Protein AF-A0A392RI27-F1 (afdb_monomer)

Structure (mmCIF, N/CA/C/O backbone):
data_AF-A0A392RI27-F1
#
_entry.id   AF-A0A392RI27-F1
#
loop_
_atom_site.group_PDB
_atom_site.id
_atom_site.type_symbol
_atom_site.label_atom_id
_atom_site.label_alt_id
_atom_site.label_comp_id
_atom_site.label_asym_id
_atom_site.label_entity_id
_atom_site.label_seq_id
_atom_site.pdbx_PDB_ins_code
_atom_site.Cartn_x
_atom_site.Cartn_y
_atom_site.Cartn_z
_atom_site.occupancy
_atom_site.B_iso_or_equiv
_atom_site.auth_seq_id
_atom_site.auth_comp_id
_atom_site.auth_asym_id
_atom_site.auth_atom_id
_atom_site.pdbx_PDB_model_num
ATOM 1 N N . MET A 1 1 ? 16.695 31.198 -33.560 1.00 61.28 1 MET A N 1
ATOM 2 C CA . MET A 1 1 ? 16.143 29.876 -33.201 1.00 61.28 1 MET A CA 1
ATOM 3 C C . MET A 1 1 ? 17.223 29.120 -32.443 1.00 61.28 1 MET A C 1
ATOM 5 O O . MET A 1 1 ? 18.289 28.955 -33.027 1.00 61.28 1 MET A O 1
ATOM 9 N N . PRO A 1 2 ? 17.041 28.754 -31.162 1.00 69.25 2 PRO A N 1
ATOM 10 C CA . PRO A 1 2 ? 18.020 27.914 -30.476 1.00 69.25 2 PRO A CA 1
ATOM 11 C C . PRO A 1 2 ? 18.083 26.547 -31.172 1.00 69.25 2 PRO A C 1
ATOM 13 O O . PRO A 1 2 ? 17.046 25.972 -31.501 1.00 69.25 2 PRO A O 1
ATOM 16 N N . ALA A 1 3 ? 19.292 26.059 -31.448 1.00 75.50 3 ALA A N 1
ATOM 17 C CA . ALA A 1 3 ? 19.495 24.736 -32.026 1.00 75.50 3 ALA A CA 1
ATOM 18 C C . ALA A 1 3 ? 19.043 23.662 -31.026 1.00 75.50 3 ALA A C 1
ATOM 20 O O . ALA A 1 3 ? 19.343 23.756 -29.834 1.00 75.50 3 ALA A O 1
ATOM 21 N N . ALA A 1 4 ? 18.319 22.649 -31.505 1.00 80.56 4 ALA A N 1
ATOM 22 C CA . ALA A 1 4 ? 17.947 21.506 -30.682 1.00 80.56 4 ALA A CA 1
ATOM 23 C C . ALA A 1 4 ? 19.222 20.783 -30.217 1.00 80.56 4 ALA A C 1
ATOM 25 O O . ALA A 1 4 ? 20.041 20.368 -31.037 1.00 80.56 4 ALA A O 1
ATOM 26 N N . LYS A 1 5 ? 19.403 20.666 -28.898 1.00 83.44 5 LYS A N 1
ATOM 27 C CA . LYS A 1 5 ? 20.516 19.937 -28.284 1.00 83.44 5 LYS A CA 1
ATOM 28 C C . LYS A 1 5 ? 20.081 18.495 -28.043 1.00 83.44 5 LYS A C 1
ATOM 30 O O . LYS A 1 5 ? 19.059 18.264 -27.403 1.00 83.44 5 LYS A O 1
ATOM 35 N N . PHE A 1 6 ? 20.869 17.548 -28.536 1.00 87.31 6 PHE A N 1
ATOM 36 C CA . PHE A 1 6 ? 20.746 16.134 -28.203 1.00 87.31 6 PHE A CA 1
ATOM 37 C C . PHE A 1 6 ? 21.780 15.798 -27.125 1.00 87.31 6 PHE A C 1
ATOM 39 O O . PHE A 1 6 ? 22.952 16.145 -27.277 1.00 87.31 6 PHE A O 1
ATOM 46 N N . ASP A 1 7 ? 21.342 15.185 -26.028 1.00 88.25 7 ASP A N 1
ATOM 47 C CA . ASP A 1 7 ? 22.218 14.700 -24.962 1.00 88.25 7 ASP A CA 1
ATOM 48 C C . ASP A 1 7 ? 22.290 13.173 -25.051 1.00 88.25 7 ASP A C 1
ATOM 50 O O . ASP A 1 7 ? 21.257 12.506 -25.104 1.00 88.25 7 ASP A O 1
ATOM 54 N N . LEU A 1 8 ? 23.506 12.632 -25.128 1.00 85.75 8 LEU A N 1
ATOM 55 C CA . LEU A 1 8 ? 23.752 11.210 -25.387 1.00 85.75 8 LEU A CA 1
ATOM 56 C C . LEU A 1 8 ? 23.496 10.325 -24.158 1.00 85.75 8 LEU A C 1
ATOM 58 O O . LEU A 1 8 ? 23.407 9.108 -24.304 1.00 85.75 8 LEU A O 1
ATOM 62 N N . GLY A 1 9 ? 23.342 10.920 -22.971 1.00 87.38 9 GLY A N 1
ATOM 63 C CA . GLY A 1 9 ? 23.226 10.183 -21.715 1.00 87.38 9 GLY A CA 1
ATOM 64 C C . GLY A 1 9 ? 24.534 9.481 -21.325 1.00 87.38 9 GLY A C 1
ATOM 65 O O . GLY A 1 9 ? 25.409 9.218 -22.150 1.00 87.38 9 GLY A O 1
ATOM 66 N N . ALA A 1 10 ? 24.703 9.195 -20.035 1.00 85.00 10 ALA A N 1
ATOM 67 C CA . ALA A 1 10 ? 25.869 8.458 -19.557 1.00 85.00 10 ALA A CA 1
ATOM 68 C C . ALA A 1 10 ? 25.695 6.957 -19.835 1.00 85.00 10 ALA A C 1
ATOM 70 O O . ALA A 1 10 ? 24.714 6.356 -19.397 1.00 85.00 10 ALA A O 1
ATOM 71 N N . VAL A 1 11 ? 26.657 6.351 -20.538 1.00 84.62 11 VAL A N 1
ATOM 72 C CA . VAL A 1 11 ? 26.705 4.901 -20.772 1.00 84.62 11 VAL A CA 1
ATOM 73 C C . VAL A 1 11 ? 27.677 4.275 -19.769 1.00 84.62 11 VAL A C 1
ATOM 75 O O . VAL A 1 11 ? 28.863 4.613 -19.797 1.00 84.62 11 VAL A O 1
ATOM 78 N N . PRO A 1 12 ? 27.215 3.381 -18.879 1.00 82.69 12 PRO A N 1
ATOM 79 C CA . PRO A 1 12 ? 28.099 2.709 -17.937 1.00 82.69 12 PRO A CA 1
ATOM 80 C C . PRO A 1 12 ? 29.071 1.762 -18.657 1.00 82.69 12 PRO A C 1
ATOM 82 O O . PRO A 1 12 ? 28.672 1.026 -19.558 1.00 82.69 12 PRO A O 1
ATOM 85 N N . PHE A 1 13 ? 30.345 1.772 -18.257 1.00 84.56 13 PHE A N 1
ATOM 86 C CA . PHE A 1 13 ? 31.387 0.914 -18.830 1.00 84.56 13 PHE A CA 1
ATOM 87 C C . PHE A 1 13 ? 31.660 -0.287 -17.921 1.00 84.56 13 PHE A C 1
ATOM 89 O O . PHE A 1 13 ? 31.913 -0.108 -16.731 1.00 84.56 13 PHE A O 1
ATOM 96 N N . ASN A 1 14 ? 31.634 -1.494 -18.488 1.00 88.06 14 ASN A N 1
ATOM 97 C CA . ASN A 1 14 ? 31.937 -2.739 -17.787 1.00 88.06 14 ASN A CA 1
ATOM 98 C C . ASN A 1 14 ? 33.162 -3.412 -18.449 1.00 88.06 14 ASN A C 1
ATOM 100 O O . ASN A 1 14 ? 33.031 -3.907 -19.569 1.00 88.06 14 ASN A O 1
ATOM 104 N N . PRO A 1 15 ? 34.357 -3.393 -17.819 1.00 88.69 15 PRO A N 1
ATOM 105 C CA . PRO A 1 15 ? 35.568 -3.985 -18.397 1.00 88.69 15 PRO A CA 1
ATOM 106 C C . PRO A 1 15 ? 35.560 -5.519 -18.380 1.00 88.69 15 PRO A C 1
ATOM 108 O O . PRO A 1 15 ? 36.170 -6.139 -19.249 1.00 88.69 15 PRO A O 1
ATOM 111 N N . ASP A 1 16 ? 34.861 -6.118 -17.416 1.00 88.12 16 ASP A N 1
ATOM 112 C CA . ASP A 1 16 ? 34.957 -7.546 -17.097 1.00 88.12 16 ASP A CA 1
ATOM 113 C C . ASP A 1 16 ? 33.748 -8.350 -17.606 1.00 88.12 16 ASP A C 1
ATOM 115 O O . ASP A 1 16 ? 33.680 -9.569 -17.441 1.00 88.12 16 ASP A O 1
ATOM 119 N N . GLY A 1 17 ? 32.779 -7.696 -18.257 1.00 87.06 17 GLY A N 1
ATOM 120 C CA . GLY A 1 17 ? 31.612 -8.375 -18.806 1.00 87.06 17 GLY A CA 1
ATOM 121 C C . GLY A 1 17 ? 30.601 -7.469 -19.501 1.00 87.06 17 GLY A C 1
ATOM 122 O O . GLY A 1 17 ? 30.799 -6.274 -19.680 1.00 87.06 17 GLY A O 1
ATOM 123 N N . TRP A 1 18 ? 29.479 -8.077 -19.893 1.00 90.00 18 TRP A N 1
ATOM 124 C CA . TRP A 1 18 ? 28.350 -7.408 -20.561 1.00 90.00 18 TRP A CA 1
ATOM 125 C C . TRP A 1 18 ? 27.110 -7.288 -19.658 1.00 90.00 18 TRP A C 1
ATOM 127 O O . TRP A 1 18 ? 26.036 -6.905 -20.116 1.00 90.00 18 TRP A O 1
ATOM 137 N N . GLY A 1 19 ? 27.242 -7.672 -18.385 1.00 84.56 19 GLY A N 1
ATOM 138 C CA . GLY A 1 19 ? 26.159 -7.669 -17.404 1.00 84.56 19 GLY A CA 1
ATOM 139 C C . GLY A 1 19 ? 25.979 -6.322 -16.692 1.00 84.56 19 GLY A C 1
ATOM 140 O O . GLY A 1 19 ? 26.786 -5.406 -16.889 1.00 84.56 19 GLY A O 1
ATOM 141 N N . PRO A 1 20 ? 24.937 -6.205 -15.848 1.00 82.94 20 PRO A N 1
ATOM 142 C CA . PRO A 1 20 ? 24.728 -5.041 -14.992 1.00 82.94 20 PRO A CA 1
ATOM 143 C C . PRO A 1 20 ? 25.958 -4.781 -14.117 1.00 82.94 20 PRO A C 1
ATOM 145 O O . PRO A 1 20 ? 26.595 -5.725 -13.656 1.00 82.94 20 PRO A O 1
ATOM 148 N N . LEU A 1 21 ? 26.278 -3.510 -13.874 1.00 80.31 21 LEU A N 1
ATOM 149 C CA . LEU A 1 21 ? 27.259 -3.150 -12.850 1.00 80.31 21 LEU A CA 1
ATOM 150 C C . LEU A 1 21 ? 26.613 -3.340 -11.473 1.00 80.31 21 LEU A C 1
ATOM 152 O O . LEU A 1 21 ? 25.448 -2.982 -11.292 1.00 80.31 21 LEU A O 1
ATOM 156 N N . ASP A 1 22 ? 27.377 -3.837 -10.500 1.00 70.44 22 ASP A N 1
ATOM 157 C CA . ASP A 1 22 ? 26.887 -4.179 -9.152 1.00 70.44 22 ASP A CA 1
ATOM 158 C C . ASP A 1 22 ? 26.200 -3.014 -8.406 1.00 70.44 22 ASP A C 1
ATOM 160 O O . ASP A 1 22 ? 25.495 -3.231 -7.423 1.00 70.44 22 ASP A O 1
ATOM 164 N N . SER A 1 23 ? 26.367 -1.768 -8.864 1.00 63.22 23 SER A N 1
ATOM 165 C CA . SER A 1 23 ? 25.934 -0.559 -8.160 1.00 63.22 23 SER A CA 1
ATOM 166 C C . SER A 1 23 ? 24.873 0.288 -8.877 1.00 63.22 23 SER A C 1
ATOM 168 O O . SER A 1 23 ? 24.694 1.445 -8.510 1.00 63.22 23 SER A O 1
ATOM 170 N N . THR A 1 24 ? 24.158 -0.217 -9.889 1.00 60.03 24 THR A N 1
ATOM 171 C CA . THR A 1 24 ? 23.159 0.605 -10.621 1.00 60.03 24 THR A CA 1
ATOM 172 C C . THR A 1 24 ? 21.820 0.780 -9.903 1.00 60.03 24 THR A C 1
ATOM 174 O O . THR A 1 24 ? 20.903 1.382 -10.456 1.00 60.03 24 THR A O 1
ATOM 177 N N . ALA A 1 25 ? 21.651 0.224 -8.705 1.00 60.75 25 ALA A N 1
ATOM 178 C CA . ALA A 1 25 ? 20.415 0.379 -7.959 1.00 60.75 25 ALA A CA 1
ATOM 179 C C . ALA A 1 25 ? 20.504 1.613 -7.055 1.00 60.75 25 ALA A C 1
ATOM 181 O O . ALA A 1 25 ? 21.034 1.531 -5.954 1.00 60.75 25 ALA A O 1
ATOM 182 N N . ASP A 1 26 ? 19.877 2.720 -7.459 1.00 64.12 26 ASP A N 1
ATOM 183 C CA . ASP A 1 26 ? 19.624 3.902 -6.607 1.00 64.12 26 ASP A CA 1
ATOM 184 C C . ASP A 1 26 ? 18.839 3.566 -5.313 1.00 64.12 26 ASP A C 1
ATOM 186 O O . ASP A 1 26 ? 18.671 4.394 -4.420 1.00 64.12 26 ASP A O 1
ATOM 190 N N . ASN A 1 27 ? 18.379 2.319 -5.186 1.00 61.34 27 ASN A N 1
ATOM 191 C CA . ASN A 1 27 ? 17.645 1.770 -4.054 1.00 61.34 27 ASN A CA 1
ATOM 192 C C . ASN A 1 27 ? 18.552 1.186 -2.956 1.00 61.34 27 ASN A C 1
ATOM 194 O O . ASN A 1 27 ? 18.090 0.359 -2.175 1.00 61.34 27 ASN A O 1
ATOM 198 N N . THR A 1 28 ? 19.824 1.589 -2.865 1.00 66.12 28 THR A N 1
ATOM 199 C CA . THR A 1 28 ? 20.785 1.024 -1.891 1.00 66.12 28 THR A CA 1
ATOM 200 C C . THR A 1 28 ? 20.318 1.092 -0.433 1.00 66.12 28 THR A C 1
ATOM 202 O O . THR A 1 28 ? 20.751 0.282 0.382 1.00 66.12 28 THR A O 1
ATOM 205 N N . ASN A 1 29 ? 19.407 2.013 -0.106 1.00 79.12 29 ASN A N 1
ATOM 206 C CA . ASN A 1 29 ? 18.899 2.223 1.252 1.00 79.12 29 ASN A CA 1
ATOM 207 C C . ASN A 1 29 ? 17.509 1.617 1.516 1.00 79.12 29 ASN A C 1
ATOM 209 O O . ASN A 1 29 ? 16.976 1.802 2.610 1.00 79.12 29 ASN A O 1
ATOM 213 N N . VAL A 1 30 ? 16.891 0.939 0.541 1.00 80.00 30 VAL A N 1
ATOM 214 C CA . VAL A 1 30 ? 15.541 0.371 0.687 1.00 80.00 30 VAL A CA 1
ATOM 215 C C . VAL A 1 30 ? 15.594 -1.135 0.435 1.00 80.00 30 VAL A C 1
ATOM 217 O O . VAL A 1 30 ? 16.064 -1.551 -0.624 1.00 80.00 30 VAL A O 1
ATOM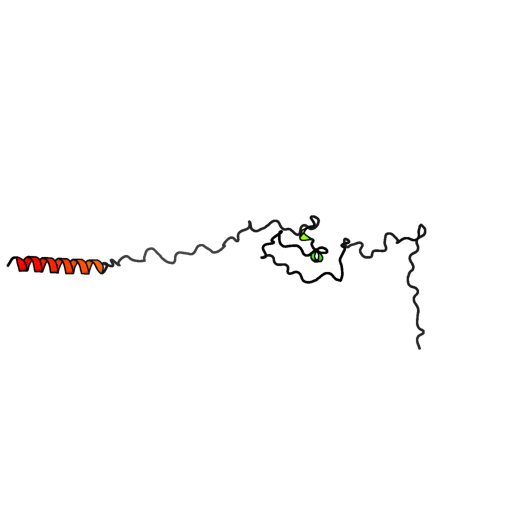 220 N N . PRO A 1 31 ? 15.107 -1.976 1.368 1.00 81.62 31 PRO A N 1
ATOM 221 C CA . PRO A 1 31 ? 15.051 -3.412 1.137 1.00 81.62 31 PRO A CA 1
ATOM 222 C C . PRO A 1 31 ? 14.158 -3.722 -0.069 1.00 81.62 31 PRO A C 1
ATOM 224 O O . PRO A 1 31 ? 13.071 -3.163 -0.222 1.00 81.62 31 PRO A O 1
ATOM 227 N N . PHE A 1 32 ? 14.622 -4.622 -0.935 1.00 81.00 32 PHE A N 1
ATOM 228 C CA . PHE A 1 32 ? 13.853 -5.053 -2.096 1.00 81.00 32 PHE A CA 1
ATOM 229 C C . PHE A 1 32 ? 12.613 -5.841 -1.659 1.00 81.00 32 PHE A C 1
ATOM 231 O O . PHE A 1 32 ? 12.726 -6.836 -0.944 1.00 81.00 32 PHE A O 1
ATOM 238 N N . ALA A 1 33 ? 11.444 -5.426 -2.145 1.00 81.00 33 ALA A N 1
ATOM 239 C CA . ALA A 1 33 ? 10.190 -6.152 -1.988 1.00 81.00 33 ALA A CA 1
ATOM 240 C C . ALA A 1 33 ? 9.447 -6.204 -3.338 1.00 81.00 33 ALA A C 1
ATOM 242 O O . ALA A 1 33 ? 9.213 -5.152 -3.944 1.00 81.00 33 ALA A O 1
ATOM 243 N N . PRO A 1 34 ? 9.082 -7.396 -3.845 1.00 81.50 34 PRO A N 1
ATOM 244 C CA . PRO A 1 34 ? 8.344 -7.522 -5.097 1.00 81.50 34 PRO A CA 1
ATOM 245 C C . PRO A 1 34 ? 6.886 -7.077 -4.922 1.00 81.50 34 PRO A C 1
ATOM 247 O O . PRO A 1 34 ? 6.234 -7.434 -3.946 1.00 81.50 34 PRO A O 1
ATOM 250 N N . PHE A 1 35 ? 6.348 -6.345 -5.897 1.00 81.62 35 PHE A N 1
ATOM 251 C CA . PHE A 1 35 ? 4.934 -5.959 -5.933 1.00 81.62 35 PHE A CA 1
ATOM 252 C C . PHE A 1 35 ? 4.427 -5.870 -7.374 1.00 81.62 35 PHE A C 1
ATOM 254 O O . PHE A 1 35 ? 5.212 -5.631 -8.296 1.00 81.62 35 PHE A O 1
ATOM 261 N N . SER A 1 36 ? 3.114 -6.019 -7.581 1.00 84.31 36 SER A N 1
ATOM 262 C CA . SER A 1 36 ? 2.497 -5.735 -8.875 1.00 84.31 36 SER A CA 1
ATOM 263 C C . SER A 1 36 ? 1.701 -4.435 -8.839 1.00 84.31 36 SER A C 1
ATOM 265 O O . SER A 1 36 ? 0.908 -4.178 -7.937 1.00 84.31 36 SER A O 1
ATOM 267 N N . ARG A 1 37 ? 1.835 -3.620 -9.892 1.00 85.88 37 ARG A N 1
ATOM 268 C CA . ARG A 1 37 ? 0.991 -2.425 -10.090 1.00 85.88 37 ARG A CA 1
ATOM 269 C C . ARG A 1 37 ? -0.483 -2.767 -10.326 1.00 85.88 37 ARG A C 1
ATOM 271 O O . ARG A 1 37 ? -1.324 -1.879 -10.240 1.00 85.88 37 ARG A O 1
ATOM 278 N N . SER A 1 38 ? -0.784 -4.020 -10.668 1.00 85.44 38 SER A N 1
ATOM 279 C CA . SER A 1 38 ? -2.152 -4.509 -10.862 1.00 85.44 38 SER A CA 1
ATOM 280 C C . SER A 1 38 ? -2.811 -5.000 -9.576 1.00 85.44 38 SER A C 1
ATOM 282 O O . SER A 1 38 ? -3.991 -5.347 -9.613 1.00 85.44 38 SER A O 1
ATOM 284 N N . ASP A 1 39 ? -2.066 -5.097 -8.471 1.00 79.62 39 ASP A N 1
ATOM 285 C CA . ASP A 1 39 ? -2.619 -5.591 -7.215 1.00 79.62 39 ASP A CA 1
ATOM 286 C C . ASP A 1 39 ? -3.688 -4.632 -6.693 1.00 79.62 39 ASP A C 1
ATOM 288 O O . ASP A 1 39 ? -3.624 -3.409 -6.862 1.00 79.62 39 ASP A O 1
ATOM 292 N N . LYS A 1 40 ? -4.721 -5.196 -6.064 1.00 80.12 40 LYS A N 1
ATOM 293 C CA . LYS A 1 40 ? -5.821 -4.399 -5.531 1.00 80.12 40 LYS A CA 1
ATOM 294 C C . LYS A 1 40 ? -5.329 -3.588 -4.333 1.00 80.12 40 LYS A C 1
ATOM 296 O O . LYS A 1 40 ? -4.918 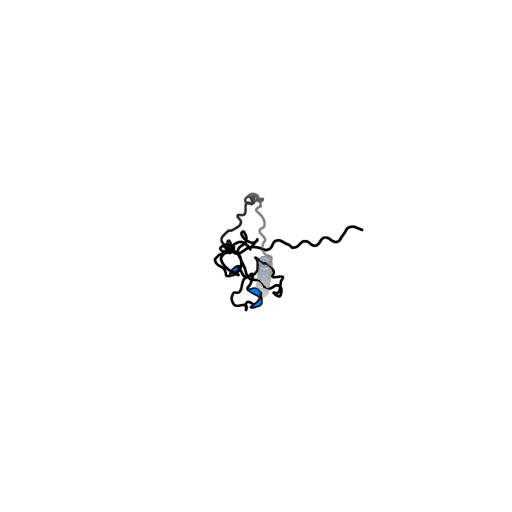-4.143 -3.319 1.00 80.12 40 LYS A O 1
ATOM 301 N N . LEU A 1 41 ? -5.448 -2.269 -4.429 1.00 79.19 41 LEU A N 1
ATOM 302 C CA . LEU A 1 41 ? -5.138 -1.350 -3.336 1.00 79.19 41 LEU A CA 1
ATOM 303 C C . LEU A 1 41 ? -6.358 -1.136 -2.419 1.00 79.19 41 LEU A C 1
ATOM 305 O O . LEU A 1 41 ? -7.503 -1.352 -2.822 1.00 79.19 41 LEU A O 1
ATOM 309 N N . GLY A 1 42 ? -6.113 -0.672 -1.189 1.00 77.25 42 GLY A N 1
ATOM 310 C CA . GLY A 1 42 ? -7.164 -0.223 -0.264 1.00 77.25 42 GLY A CA 1
ATOM 311 C C . GLY A 1 42 ? -7.635 -1.264 0.758 1.00 77.25 42 GLY A C 1
ATOM 312 O O . GLY A 1 42 ? -8.832 -1.529 0.870 1.00 77.25 42 GLY A O 1
ATOM 313 N N . ARG A 1 43 ? -6.712 -1.846 1.536 1.00 77.75 43 ARG A N 1
ATOM 314 C CA . ARG A 1 43 ? -7.061 -2.642 2.727 1.00 77.75 43 ARG A CA 1
ATOM 315 C C . ARG A 1 43 ? -7.259 -1.718 3.933 1.00 77.75 43 ARG A C 1
ATOM 317 O O . ARG A 1 43 ? -6.465 -0.812 4.156 1.00 77.75 43 ARG A O 1
ATOM 324 N N . ILE A 1 44 ? -8.311 -1.963 4.714 1.00 78.25 44 ILE A N 1
ATOM 325 C CA . ILE A 1 44 ? -8.571 -1.234 5.963 1.00 78.25 44 ILE A CA 1
ATOM 326 C C . ILE A 1 44 ? -7.695 -1.834 7.066 1.00 78.25 44 ILE A C 1
ATOM 328 O O . ILE A 1 44 ? -7.748 -3.045 7.297 1.00 78.25 44 ILE A O 1
ATOM 332 N N . ALA A 1 45 ? -6.929 -0.988 7.753 1.00 78.25 45 ALA A N 1
ATOM 333 C CA . ALA A 1 45 ? -6.312 -1.329 9.028 1.00 78.25 45 ALA A CA 1
ATOM 334 C C . ALA A 1 45 ? -7.351 -1.112 10.139 1.00 78.25 45 ALA A C 1
ATOM 336 O O . ALA A 1 45 ? -7.768 0.018 10.384 1.00 78.25 45 ALA A O 1
ATOM 337 N N . ASP A 1 46 ? -7.803 -2.193 10.770 1.00 75.06 46 ASP A N 1
ATOM 338 C CA . ASP A 1 46 ? -8.784 -2.153 11.855 1.00 75.06 46 ASP A CA 1
ATOM 339 C C . ASP A 1 46 ? -8.218 -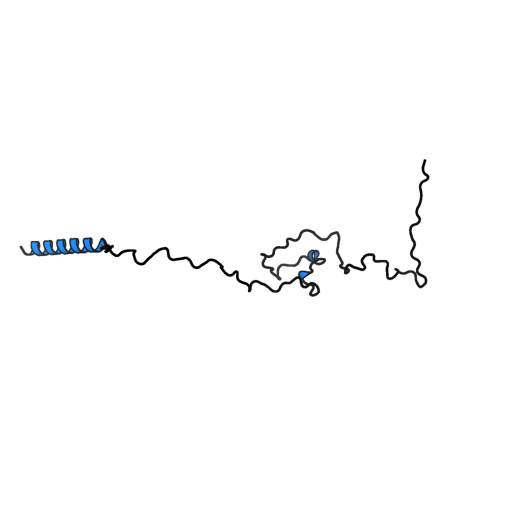2.896 13.068 1.00 75.06 46 ASP A C 1
ATOM 341 O O . ASP A 1 46 ? -8.059 -4.114 13.032 1.00 75.06 46 ASP A O 1
ATOM 345 N N . TRP A 1 47 ? -7.895 -2.148 14.123 1.00 77.25 47 TRP A N 1
ATOM 346 C CA . TRP A 1 47 ? -7.358 -2.672 15.383 1.00 77.25 47 TRP A CA 1
ATOM 347 C C . TRP A 1 47 ? -8.440 -3.297 16.275 1.00 77.25 47 TRP A C 1
ATOM 349 O O . TRP A 1 47 ? -8.116 -4.027 17.204 1.00 77.25 47 TRP A O 1
ATOM 359 N N . THR A 1 48 ? -9.725 -3.044 15.993 1.00 79.31 48 THR A N 1
ATOM 360 C CA . THR A 1 48 ? -10.857 -3.681 16.690 1.00 79.31 48 THR A CA 1
ATOM 361 C C . THR A 1 48 ? -11.289 -4.990 16.030 1.00 79.31 48 THR A C 1
ATOM 363 O O . THR A 1 48 ? -12.121 -5.728 16.563 1.00 79.31 48 THR A O 1
ATOM 366 N N . ARG A 1 49 ? -10.746 -5.292 14.846 1.00 73.06 49 ARG A N 1
ATOM 367 C CA . ARG A 1 49 ? -11.131 -6.461 14.066 1.00 73.06 49 ARG A CA 1
ATOM 368 C C . ARG A 1 49 ? -10.501 -7.723 14.635 1.00 73.06 49 ARG A C 1
ATOM 370 O O . ARG A 1 49 ? -9.295 -7.923 14.544 1.00 73.06 49 ARG A O 1
ATOM 377 N N . ASN A 1 50 ? -11.348 -8.662 15.047 1.00 69.12 50 ASN A N 1
ATOM 378 C CA . ASN A 1 50 ? -10.910 -10.027 15.320 1.00 69.12 50 ASN A CA 1
ATOM 379 C C . ASN A 1 50 ? -10.410 -10.673 14.018 1.00 69.12 50 ASN A C 1
ATOM 381 O O . ASN A 1 50 ? -11.193 -10.993 13.112 1.00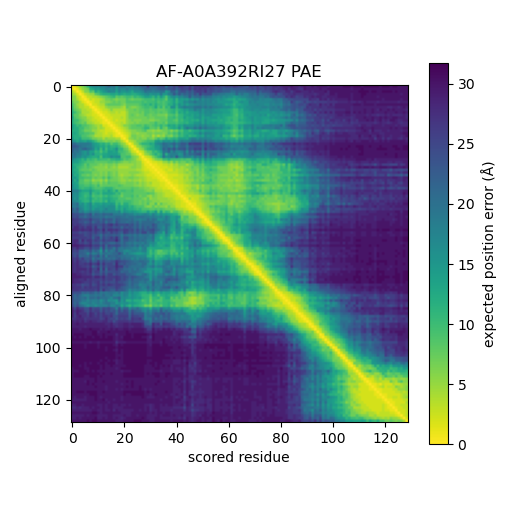 69.12 50 ASN A O 1
ATOM 385 N N . PHE A 1 51 ? -9.091 -10.836 13.904 1.00 66.56 51 PHE A N 1
ATOM 386 C CA . PHE A 1 51 ? -8.465 -11.525 12.784 1.00 66.56 51 PHE A CA 1
ATOM 387 C C . PHE A 1 51 ? -8.825 -13.013 12.853 1.00 66.56 51 PHE A C 1
ATOM 389 O O . PHE A 1 51 ? -8.384 -13.733 13.743 1.00 66.56 51 PHE A O 1
ATOM 396 N N . ASN A 1 52 ? -9.661 -13.481 11.922 1.00 63.41 52 ASN A N 1
ATOM 397 C CA . ASN A 1 52 ? -9.933 -14.905 11.772 1.00 63.41 52 ASN A CA 1
ATOM 398 C C . ASN A 1 52 ? -8.931 -15.495 10.760 1.00 63.41 52 ASN A C 1
ATOM 400 O O . ASN A 1 52 ? -9.085 -15.224 9.563 1.00 63.41 52 ASN A O 1
ATOM 404 N N . PRO A 1 53 ? -7.956 -16.316 11.194 1.00 60.81 53 PRO A N 1
ATOM 405 C CA . PRO A 1 53 ? -6.931 -16.884 10.315 1.00 60.81 53 PRO A CA 1
ATOM 406 C C . PRO A 1 53 ? -7.494 -17.852 9.262 1.00 60.81 53 PRO A C 1
ATOM 408 O O . PRO A 1 53 ? -6.805 -18.181 8.303 1.00 60.81 53 PRO A O 1
ATOM 411 N N . THR A 1 54 ? -8.748 -18.296 9.409 1.00 59.75 54 THR A N 1
ATOM 412 C CA . THR A 1 54 ? -9.404 -19.244 8.488 1.00 59.75 54 THR A CA 1
ATOM 413 C C . THR A 1 54 ? -10.081 -18.576 7.293 1.00 59.75 54 THR A C 1
ATOM 415 O O . THR A 1 54 ? -10.479 -19.258 6.348 1.00 59.75 54 THR A O 1
ATOM 418 N N . ARG A 1 55 ? -10.243 -17.245 7.307 1.00 59.81 55 ARG A N 1
ATOM 419 C CA . ARG A 1 55 ? -10.860 -16.541 6.181 1.00 59.81 55 ARG A CA 1
ATOM 420 C C . ARG A 1 55 ? -9.839 -16.506 5.046 1.00 59.81 55 ARG A C 1
ATOM 422 O O . ARG A 1 55 ? -8.769 -15.931 5.218 1.00 59.81 55 ARG A O 1
ATOM 429 N N . SER A 1 56 ? -10.176 -17.140 3.921 1.00 51.97 56 SER A N 1
ATOM 430 C CA . SER A 1 56 ? -9.315 -17.277 2.743 1.00 51.97 56 SER A CA 1
ATOM 431 C C . SER A 1 56 ? -8.604 -15.960 2.432 1.00 51.97 56 SER A C 1
ATOM 433 O O . SER A 1 56 ? -9.244 -14.981 2.035 1.00 51.97 56 SER A O 1
ATOM 435 N N . LYS A 1 57 ? -7.284 -15.931 2.639 1.00 63.44 57 LYS A N 1
ATOM 436 C CA . LYS A 1 57 ? -6.434 -14.853 2.142 1.00 63.44 57 LYS A CA 1
ATOM 437 C C . LYS A 1 57 ? -6.577 -14.865 0.625 1.00 63.44 57 LYS A C 1
ATOM 439 O O . LYS A 1 57 ? -6.314 -15.888 -0.007 1.00 63.44 57 LYS A O 1
ATOM 444 N N . ASN A 1 58 ? -7.058 -13.769 0.045 1.00 60.78 58 ASN A N 1
ATOM 445 C CA . ASN A 1 58 ? -7.041 -13.654 -1.403 1.00 60.78 58 ASN A CA 1
ATOM 446 C C . ASN A 1 58 ? -5.569 -13.684 -1.835 1.00 60.78 58 ASN A C 1
ATOM 448 O O . ASN A 1 58 ? -4.769 -12.950 -1.266 1.00 60.78 58 ASN A O 1
ATOM 452 N N . PRO A 1 59 ? -5.182 -14.488 -2.832 1.00 55.56 59 PRO A N 1
ATOM 453 C CA . PRO A 1 59 ? -3.792 -14.547 -3.288 1.00 55.56 59 PRO A CA 1
ATOM 454 C C . PRO A 1 59 ? -3.282 -13.200 -3.832 1.00 55.56 59 PRO A C 1
ATOM 456 O O . PRO A 1 59 ? -2.081 -12.996 -3.917 1.00 55.56 59 PRO A O 1
ATOM 459 N N . ALA A 1 60 ? -4.182 -12.259 -4.140 1.00 55.53 60 ALA A N 1
ATOM 460 C CA . ALA A 1 60 ? -3.855 -10.879 -4.505 1.00 55.53 60 ALA A CA 1
ATOM 461 C C . ALA A 1 60 ? -3.421 -9.988 -3.317 1.00 55.53 60 ALA A C 1
ATOM 463 O O . ALA A 1 60 ? -3.018 -8.851 -3.530 1.00 55.53 60 ALA A O 1
ATOM 464 N N . ASP A 1 61 ? -3.519 -10.469 -2.073 1.00 58.97 61 ASP A N 1
ATOM 465 C CA . ASP A 1 61 ? -3.182 -9.703 -0.865 1.00 58.97 61 ASP A CA 1
ATOM 466 C C . ASP A 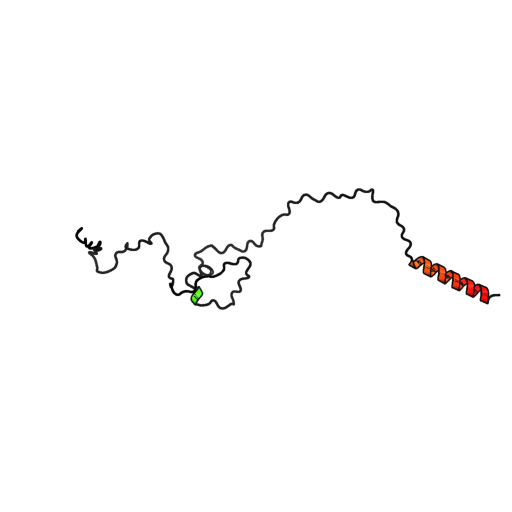1 61 ? -1.705 -9.858 -0.432 1.00 58.97 61 ASP A C 1
ATOM 468 O O . ASP A 1 61 ? -1.324 -9.308 0.601 1.00 58.97 61 ASP A O 1
ATOM 472 N N . SER A 1 62 ? -0.879 -10.608 -1.176 1.00 59.25 62 SER A N 1
ATOM 473 C CA . SER A 1 62 ? 0.374 -11.194 -0.671 1.00 59.25 62 SER A CA 1
ATOM 474 C C . SER A 1 62 ? 1.626 -10.317 -0.750 1.00 59.25 62 SER A C 1
ATOM 476 O O . SER A 1 62 ? 2.551 -10.548 0.020 1.00 59.25 62 SER A O 1
ATOM 478 N N . ALA A 1 63 ? 1.696 -9.328 -1.647 1.00 58.28 63 ALA A N 1
ATOM 479 C CA . ALA A 1 63 ? 2.927 -8.544 -1.841 1.00 58.28 63 ALA A CA 1
ATOM 480 C C . ALA A 1 63 ? 3.256 -7.615 -0.657 1.00 58.28 63 ALA A C 1
ATOM 482 O O . ALA A 1 63 ? 4.417 -7.322 -0.392 1.00 58.28 63 ALA A O 1
ATOM 483 N N . PHE A 1 64 ? 2.228 -7.183 0.078 1.00 61.50 64 PHE A N 1
ATOM 484 C CA . PHE A 1 64 ? 2.357 -6.302 1.243 1.00 61.50 64 PHE A CA 1
ATOM 485 C C . PHE A 1 64 ? 1.835 -6.961 2.529 1.00 61.50 64 PHE A C 1
ATOM 487 O O . PHE A 1 64 ? 1.557 -6.265 3.507 1.00 61.50 64 PHE A O 1
ATOM 494 N N . ASP A 1 65 ? 1.671 -8.292 2.550 1.00 59.88 65 ASP A N 1
ATOM 495 C CA . ASP A 1 65 ? 1.288 -9.022 3.765 1.00 59.88 65 ASP A CA 1
ATOM 496 C C . ASP A 1 65 ? 2.506 -9.229 4.676 1.00 59.88 65 ASP A C 1
ATOM 498 O O . ASP A 1 65 ? 2.913 -10.348 4.980 1.00 59.88 65 ASP A O 1
ATOM 502 N N . PHE A 1 66 ? 3.070 -8.122 5.165 1.00 61.50 66 PHE A N 1
ATOM 503 C CA . PHE A 1 66 ? 4.106 -8.124 6.205 1.00 61.50 66 PHE A CA 1
ATOM 504 C C . PHE A 1 66 ? 3.611 -8.750 7.517 1.00 61.50 66 PHE A C 1
ATOM 506 O O . PHE A 1 66 ? 4.393 -9.003 8.423 1.00 61.50 66 PHE A O 1
ATOM 513 N N . THR A 1 67 ? 2.312 -9.055 7.609 1.00 54.44 67 THR A N 1
ATOM 514 C CA . THR A 1 67 ? 1.695 -9.739 8.745 1.00 54.44 67 THR A CA 1
ATOM 515 C C . THR A 1 67 ? 2.059 -11.234 8.824 1.00 54.44 67 THR A C 1
ATOM 517 O O . THR A 1 67 ? 1.746 -11.904 9.799 1.00 54.44 67 THR A O 1
ATOM 520 N N . SER A 1 68 ? 2.718 -11.810 7.819 1.00 53.28 68 SER A N 1
ATOM 521 C CA . SER A 1 68 ? 3.276 -13.169 7.934 1.00 53.28 68 SER A CA 1
ATOM 522 C C . SER A 1 68 ? 4.796 -13.210 7.997 1.00 53.28 68 SER A C 1
ATOM 524 O O . SER A 1 68 ? 5.352 -14.284 8.217 1.00 53.28 68 SER A O 1
ATOM 526 N N . ASP A 1 69 ? 5.463 -12.077 7.782 1.00 49.75 69 ASP A N 1
ATOM 527 C CA . ASP A 1 69 ? 6.917 -12.023 7.746 1.00 49.75 69 ASP A CA 1
ATOM 528 C C . ASP A 1 69 ? 7.472 -11.683 9.132 1.00 49.75 69 ASP A C 1
ATOM 530 O O . ASP A 1 69 ? 7.275 -10.589 9.658 1.00 49.75 69 ASP A O 1
ATOM 534 N N . ALA A 1 70 ? 8.190 -12.638 9.722 1.00 51.72 70 ALA A N 1
ATOM 535 C CA . ALA A 1 70 ? 8.821 -12.493 11.033 1.00 51.72 70 ALA A CA 1
ATOM 536 C C . ALA A 1 70 ? 9.919 -11.408 11.058 1.00 51.72 70 ALA A C 1
ATOM 538 O O . ALA A 1 70 ? 10.408 -11.060 12.131 1.00 51.72 70 ALA A O 1
ATOM 539 N N . SER A 1 71 ? 10.309 -10.870 9.895 1.00 54.25 71 SER A N 1
ATOM 540 C CA . SER A 1 71 ? 11.287 -9.787 9.781 1.00 54.25 71 SER A CA 1
ATOM 541 C C . SER A 1 71 ? 10.736 -8.406 10.167 1.00 54.25 71 SER A C 1
ATOM 543 O O . SER A 1 71 ? 11.529 -7.481 10.354 1.00 54.25 71 SER A O 1
ATOM 545 N N . PHE A 1 72 ? 9.413 -8.246 10.316 1.00 52.25 72 PHE A N 1
ATOM 546 C CA . PHE A 1 72 ? 8.788 -6.994 10.749 1.00 52.25 72 PHE A CA 1
ATOM 547 C C . PHE A 1 72 ? 8.146 -7.158 12.137 1.00 52.25 72 PHE A C 1
ATOM 549 O O . PHE A 1 72 ? 7.114 -7.817 12.263 1.00 52.25 72 PHE A O 1
ATOM 556 N N . PRO A 1 73 ? 8.686 -6.517 13.191 1.00 51.22 73 PRO A N 1
ATOM 557 C CA . PRO A 1 73 ? 8.221 -6.672 14.574 1.00 51.22 73 PRO A CA 1
ATOM 558 C C . PRO A 1 73 ? 6.895 -5.940 14.864 1.00 51.22 73 PRO A C 1
ATOM 560 O O . PRO A 1 73 ? 6.609 -5.594 16.003 1.00 51.22 73 PRO A O 1
ATOM 563 N N . ALA A 1 74 ? 6.078 -5.658 13.843 1.00 53.75 74 ALA A N 1
ATOM 564 C CA . ALA A 1 74 ? 4.839 -4.890 13.988 1.00 53.75 74 ALA A CA 1
ATOM 565 C C . ALA A 1 74 ? 3.699 -5.682 14.656 1.00 53.75 74 ALA A C 1
ATOM 567 O O . ALA A 1 74 ? 2.646 -5.111 14.943 1.00 53.75 74 ALA A O 1
ATOM 568 N N . PHE A 1 75 ? 3.900 -6.972 14.931 1.00 55.44 75 PHE A N 1
ATOM 569 C CA . PHE A 1 75 ? 3.067 -7.689 15.885 1.00 55.44 75 PHE A CA 1
ATOM 570 C C . PHE A 1 75 ? 3.487 -7.301 17.290 1.00 55.44 75 PHE A C 1
ATOM 572 O O . PHE A 1 75 ? 4.356 -7.923 17.892 1.00 55.44 75 PHE A O 1
ATOM 579 N N . ALA A 1 76 ? 2.858 -6.244 17.793 1.00 58.00 76 ALA A N 1
ATOM 580 C CA . ALA A 1 76 ? 2.749 -6.077 19.226 1.00 58.00 76 ALA A CA 1
ATOM 581 C C . ALA A 1 76 ? 2.057 -7.329 19.780 1.00 58.00 76 ALA A C 1
ATOM 583 O O . ALA A 1 76 ? 0.969 -7.694 19.320 1.00 58.00 76 ALA A O 1
ATOM 584 N N . ASP A 1 77 ? 2.711 -8.001 20.725 1.00 60.31 77 ASP A N 1
ATOM 585 C CA . ASP A 1 77 ? 2.042 -8.967 21.584 1.00 60.31 77 ASP A CA 1
ATOM 586 C C . ASP A 1 77 ? 0.805 -8.289 22.195 1.00 60.31 77 ASP A C 1
ATOM 588 O O . ASP A 1 77 ? 0.812 -7.095 22.486 1.00 60.31 77 ASP A O 1
ATOM 592 N N . ASP A 1 78 ? -0.292 -9.030 22.308 1.00 64.62 78 ASP A N 1
ATOM 593 C CA . ASP A 1 78 ? -1.609 -8.502 22.662 1.00 64.62 78 ASP A CA 1
ATOM 594 C C . ASP A 1 78 ? -1.600 -7.777 24.032 1.00 64.62 78 ASP A C 1
ATOM 596 O O . ASP A 1 78 ? -1.726 -8.391 25.095 1.00 64.62 78 ASP A O 1
ATOM 600 N N . ASP A 1 79 ? -1.474 -6.444 24.009 1.00 69.00 79 ASP A N 1
ATOM 601 C CA . ASP A 1 79 ? -1.457 -5.543 25.176 1.00 69.00 79 ASP A CA 1
ATOM 602 C C . ASP A 1 79 ? -2.812 -5.478 25.925 1.00 69.00 79 ASP A C 1
ATOM 604 O O . ASP A 1 79 ? -2.998 -4.693 26.861 1.00 69.00 79 ASP A O 1
ATOM 608 N N . SER A 1 80 ? -3.762 -6.356 25.588 1.00 76.19 80 SER A N 1
ATOM 609 C CA . SER A 1 80 ? -5.042 -6.564 26.286 1.00 76.19 80 SER A CA 1
ATOM 610 C C . SER A 1 80 ? -4.904 -6.853 27.789 1.00 76.19 80 SER A C 1
ATOM 612 O O . SER A 1 80 ? -5.877 -6.760 28.542 1.00 76.19 80 SER A O 1
ATOM 614 N N . SER A 1 81 ? -3.701 -7.206 28.246 1.00 84.62 81 SER A N 1
ATOM 615 C CA . SER A 1 81 ? -3.393 -7.442 29.659 1.00 84.62 81 SER A CA 1
ATOM 616 C C . SER A 1 81 ? -3.414 -6.163 30.509 1.00 84.62 81 SER A C 1
ATOM 618 O O . SER A 1 81 ? -3.606 -6.235 31.728 1.00 84.62 81 SER A O 1
ATOM 620 N N . PHE A 1 82 ? -3.239 -4.985 29.902 1.00 84.56 82 PHE A N 1
ATOM 621 C CA . PHE A 1 82 ? -3.235 -3.715 30.624 1.00 84.56 82 PHE A CA 1
ATOM 622 C C . PHE A 1 82 ? -4.660 -3.214 30.894 1.00 84.56 82 PHE A C 1
ATOM 624 O O . PHE A 1 82 ? -5.537 -3.218 30.033 1.00 84.56 82 PHE A O 1
ATOM 631 N N . ARG A 1 83 ? -4.906 -2.743 32.122 1.00 85.94 83 ARG A N 1
ATOM 632 C CA . ARG A 1 83 ? -6.200 -2.189 32.552 1.00 85.94 83 ARG A CA 1
ATOM 633 C C . ARG A 1 83 ? -6.026 -0.721 32.916 1.00 85.94 83 ARG A C 1
ATOM 635 O O . ARG A 1 83 ? -5.096 -0.374 33.640 1.00 85.94 83 ARG A O 1
ATOM 642 N N . LEU A 1 84 ? -6.947 0.134 32.469 1.00 86.88 84 LEU A N 1
ATOM 643 C CA . LEU A 1 84 ? -6.977 1.538 32.879 1.00 86.88 84 LEU A CA 1
ATOM 644 C C . LEU A 1 84 ? -7.319 1.629 34.376 1.00 86.88 84 LEU A C 1
ATOM 646 O O . LEU A 1 84 ? -8.381 1.168 34.800 1.00 86.88 84 LEU A O 1
ATOM 650 N N . VAL A 1 85 ? -6.427 2.210 35.180 1.00 89.62 85 VAL A N 1
ATOM 651 C CA . VAL A 1 85 ? -6.680 2.458 36.608 1.00 89.62 85 VAL A CA 1
ATOM 652 C C . VAL A 1 85 ? -7.634 3.646 36.744 1.00 89.62 85 VAL A C 1
ATOM 654 O O . VAL A 1 85 ? -7.355 4.728 36.228 1.00 89.62 85 VAL A O 1
ATOM 657 N N . ASP A 1 86 ? -8.755 3.460 37.448 1.00 84.56 86 ASP A N 1
ATOM 658 C CA . ASP A 1 86 ? -9.665 4.565 37.763 1.00 84.56 86 ASP A CA 1
ATOM 659 C C . ASP A 1 86 ? -9.023 5.473 38.823 1.00 84.56 86 ASP A C 1
ATOM 661 O O . ASP A 1 86 ? -8.909 5.108 39.992 1.00 84.56 86 ASP A O 1
ATOM 665 N N . GLY A 1 87 ? -8.577 6.658 38.404 1.00 84.00 87 GLY A N 1
ATOM 666 C CA . GLY A 1 87 ? -8.022 7.687 39.286 1.00 84.00 87 GLY A CA 1
ATOM 667 C C . GLY A 1 87 ? -9.083 8.515 40.019 1.00 84.00 87 GLY A C 1
ATOM 668 O O . GLY A 1 87 ? -8.737 9.516 40.650 1.00 84.00 87 GLY A O 1
ATOM 669 N N . LYS A 1 88 ? -10.377 8.170 39.915 1.00 80.88 88 LYS A N 1
ATOM 670 C CA . LYS A 1 88 ? -11.432 8.925 40.598 1.00 80.88 88 LYS A CA 1
ATOM 671 C C . LYS A 1 88 ? -11.256 8.830 42.116 1.00 80.88 88 LYS A C 1
ATOM 673 O O . LYS A 1 88 ? -11.201 7.726 42.662 1.00 80.88 88 LYS A O 1
ATOM 678 N N . PRO A 1 89 ? -11.226 9.971 42.827 1.00 79.50 89 PRO A N 1
ATOM 679 C CA . PRO A 1 89 ? -11.186 9.954 44.279 1.00 79.50 89 PRO A CA 1
ATOM 680 C C . PRO A 1 89 ? -12.439 9.242 44.819 1.00 79.50 89 PRO A C 1
ATOM 682 O O . PRO A 1 89 ? -13.529 9.446 44.268 1.00 79.50 89 PRO A O 1
ATOM 685 N N . PRO A 1 90 ? -12.316 8.424 45.885 1.00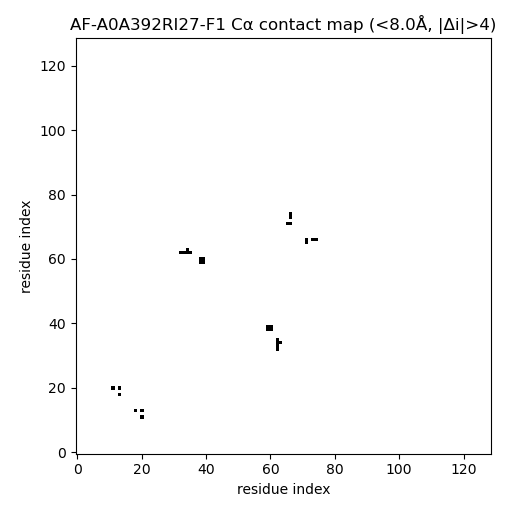 78.69 90 PRO A N 1
ATOM 686 C CA . PRO A 1 90 ? -13.435 7.660 46.421 1.00 78.69 90 PRO A CA 1
ATOM 687 C C . PRO A 1 90 ? -14.634 8.579 46.692 1.00 78.69 90 PRO A C 1
ATOM 689 O O . PRO A 1 90 ? -14.460 9.650 47.292 1.00 78.69 90 PRO A O 1
ATOM 692 N N . PRO A 1 91 ? -15.851 8.206 46.247 1.00 76.25 91 PRO A N 1
ATOM 693 C CA . PRO A 1 91 ? -17.018 9.055 46.403 1.00 76.25 91 PRO A CA 1
ATOM 694 C C . PRO A 1 91 ? -17.263 9.295 47.890 1.00 76.25 91 PRO A C 1
ATOM 696 O O . PRO A 1 91 ? -17.550 8.376 48.656 1.00 76.25 91 PRO A O 1
ATOM 699 N N . ARG A 1 92 ? -17.142 10.557 48.311 1.00 73.81 92 ARG A N 1
ATOM 700 C CA . ARG A 1 92 ? -17.446 10.959 49.684 1.00 73.81 92 ARG A CA 1
ATOM 701 C C . ARG A 1 92 ? -18.934 10.700 49.953 1.00 73.81 92 ARG A C 1
ATOM 703 O O . ARG A 1 92 ? -19.766 11.261 49.231 1.00 73.81 92 ARG A O 1
ATOM 710 N N . PRO A 1 93 ? -19.299 9.897 50.968 1.00 74.06 93 PRO A N 1
ATOM 711 C CA . PRO A 1 93 ? -20.699 9.659 51.285 1.00 74.06 93 PRO A CA 1
ATOM 712 C C . PRO A 1 93 ? -21.363 10.986 51.674 1.00 74.06 93 PRO A C 1
ATOM 714 O O . PRO A 1 93 ? -20.992 11.621 52.658 1.00 74.06 93 PRO A O 1
ATOM 717 N N . LYS A 1 94 ? -22.365 11.415 50.895 1.00 64.31 94 LYS A N 1
ATOM 718 C CA . LYS A 1 94 ? -23.181 12.614 51.179 1.00 64.31 94 LYS A CA 1
ATOM 719 C C . LYS A 1 94 ? -24.226 12.379 52.282 1.00 64.31 94 LYS A C 1
ATOM 721 O O . LYS A 1 94 ? -24.998 13.277 52.603 1.00 64.31 94 LYS A O 1
ATOM 726 N N . PHE A 1 95 ? -24.269 11.178 52.851 1.00 60.09 95 PHE A N 1
ATOM 727 C CA . PHE A 1 95 ? -25.241 10.770 53.857 1.00 60.09 95 PHE A CA 1
ATOM 728 C C . PHE A 1 95 ? -24.541 10.553 55.195 1.00 60.09 95 PHE A C 1
ATOM 730 O O . PHE A 1 95 ? -23.912 9.526 55.433 1.00 60.09 95 PHE A O 1
ATOM 737 N N . GLY A 1 96 ? -24.634 11.556 56.066 1.00 66.19 96 GLY A N 1
ATOM 738 C CA . GLY A 1 96 ? -24.239 11.414 57.462 1.00 66.19 96 GLY A CA 1
ATOM 739 C C . GLY A 1 96 ? -25.260 10.595 58.273 1.00 66.19 96 GLY A C 1
ATOM 740 O O . GLY A 1 96 ? -26.391 10.407 57.817 1.00 66.19 96 GLY A O 1
ATOM 741 N N . PRO A 1 97 ? -24.922 10.201 59.518 1.00 61.41 97 PRO A N 1
ATOM 742 C CA . PRO A 1 97 ? -25.731 9.348 60.414 1.00 61.41 97 PRO A CA 1
ATOM 743 C C . PRO A 1 97 ? -27.120 9.889 60.804 1.00 61.41 97 PRO A C 1
ATOM 745 O O . PRO A 1 97 ? -27.804 9.317 61.645 1.00 61.41 97 PRO A O 1
ATOM 748 N N . LYS A 1 98 ? -27.535 11.029 60.243 1.00 56.91 98 LYS A N 1
ATOM 749 C CA . LYS A 1 98 ? -28.763 11.741 60.598 1.00 56.91 98 LYS A CA 1
ATOM 750 C C . LYS A 1 98 ? -29.952 11.420 59.696 1.00 56.91 98 LYS A C 1
ATOM 752 O O . LYS A 1 98 ? -30.974 12.072 59.868 1.00 56.91 98 LYS A O 1
ATOM 757 N N . TRP A 1 99 ? -29.890 10.433 58.797 1.00 56.69 99 TRP A N 1
ATOM 758 C CA . TRP A 1 99 ? -31.077 9.928 58.084 1.00 56.69 99 TRP A CA 1
ATOM 759 C C . TRP A 1 99 ? -31.885 8.946 58.949 1.00 56.69 99 TRP A C 1
ATOM 761 O O . TRP A 1 99 ? -31.961 7.750 58.699 1.00 56.69 99 TRP A O 1
ATOM 771 N N . ARG A 1 100 ? -32.412 9.532 60.032 1.00 58.53 100 ARG A N 1
ATOM 772 C CA . ARG A 1 100 ? -33.729 9.358 60.676 1.00 58.53 100 ARG A CA 1
ATOM 773 C C . ARG A 1 100 ? -34.394 7.996 60.423 1.00 58.53 100 ARG A C 1
ATOM 775 O O . ARG A 1 100 ? -34.817 7.697 59.316 1.00 58.53 100 ARG A O 1
ATOM 782 N N . PHE A 1 101 ? -34.492 7.119 61.422 1.00 59.84 101 PHE A N 1
ATOM 783 C CA . PHE A 1 101 ? -35.549 7.139 62.450 1.00 59.84 101 PHE A CA 1
ATOM 784 C C . PHE A 1 101 ? -36.911 7.653 61.940 1.00 59.84 101 PHE A C 1
ATOM 786 O O . PHE A 1 101 ? -37.036 8.806 61.548 1.00 59.84 101 PHE A O 1
ATOM 793 N N . GLN A 1 102 ? -37.930 6.796 62.089 1.00 60.62 102 GLN A N 1
ATOM 794 C CA . GLN A 1 102 ? -39.372 7.039 61.908 1.00 60.62 102 GLN A CA 1
ATOM 795 C C . GLN A 1 102 ? -39.936 6.901 60.486 1.00 60.62 102 GLN A C 1
ATOM 797 O O . GLN A 1 102 ? -40.365 7.860 59.854 1.00 60.62 102 GLN A O 1
ATOM 802 N N . ARG A 1 103 ? -40.094 5.648 60.049 1.00 55.50 103 ARG A N 1
ATOM 803 C CA . ARG A 1 103 ? -41.264 5.234 59.262 1.00 55.50 103 ARG A CA 1
ATOM 804 C C . ARG A 1 103 ? -41.577 3.769 59.567 1.00 55.50 103 ARG A C 1
ATOM 806 O O . ARG A 1 103 ? -41.204 2.865 58.834 1.00 55.50 103 ARG A O 1
ATOM 813 N N . GLN A 1 104 ? -42.255 3.543 60.693 1.00 60.88 104 GLN A N 1
ATOM 814 C CA . GLN A 1 104 ? -43.061 2.336 60.876 1.00 60.88 104 GLN A CA 1
ATOM 815 C C . GLN A 1 104 ? -44.215 2.432 59.866 1.00 60.88 104 GLN A C 1
ATOM 817 O O . GLN A 1 104 ? -45.281 2.956 60.179 1.00 60.88 104 GLN A O 1
ATOM 822 N N . LEU A 1 105 ? -43.979 2.018 58.616 1.00 56.75 105 LEU A N 1
ATOM 823 C CA . LEU A 1 105 ? -45.070 1.709 57.700 1.00 56.75 105 LEU A CA 1
ATOM 824 C C . LEU A 1 105 ? -45.734 0.445 58.245 1.00 56.75 105 LEU A C 1
ATOM 826 O O . LEU A 1 105 ? -45.273 -0.665 57.987 1.00 56.75 105 LEU A O 1
ATOM 830 N N . GLN A 1 106 ? -46.805 0.604 59.020 1.00 61.66 106 GLN A N 1
ATOM 831 C CA . GLN A 1 106 ? -47.741 -0.498 59.180 1.00 61.66 106 GLN A CA 1
ATOM 832 C C . GLN A 1 106 ? -48.345 -0.766 57.802 1.00 61.66 106 GLN A C 1
ATOM 834 O O . GLN A 1 106 ? -49.013 0.091 57.221 1.00 61.66 106 GLN A O 1
ATOM 839 N N . LEU A 1 107 ? -48.005 -1.933 57.260 1.00 57.09 107 LEU A N 1
ATOM 840 C CA . LEU A 1 107 ? -48.495 -2.430 55.983 1.00 57.09 107 LEU A CA 1
ATOM 841 C C . LEU A 1 107 ? -50.035 -2.436 56.002 1.00 57.09 107 LEU A C 1
ATOM 843 O O . LEU A 1 107 ? -50.607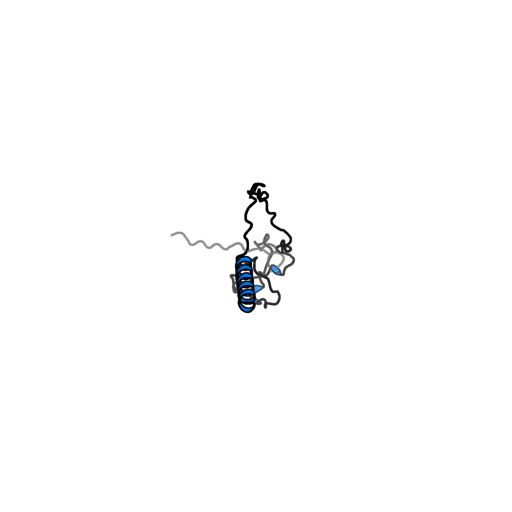 -2.925 56.980 1.00 57.09 107 LEU A O 1
ATOM 847 N N . PRO A 1 108 ? -50.709 -1.943 54.942 1.00 58.47 108 PRO A N 1
ATOM 848 C CA . PRO A 1 108 ? -52.173 -1.959 54.824 1.00 58.47 108 PRO A CA 1
ATOM 849 C C . PRO A 1 108 ? -52.810 -3.319 55.138 1.00 58.47 108 PRO A C 1
ATOM 851 O O . PRO A 1 108 ? -53.887 -3.375 55.715 1.00 58.47 108 PRO A O 1
ATOM 854 N N . GLN A 1 109 ? -52.075 -4.398 54.868 1.00 58.50 109 GLN A N 1
ATOM 855 C CA . GLN A 1 109 ? -52.476 -5.787 55.075 1.00 58.50 109 GLN A CA 1
ATOM 856 C C . GLN A 1 109 ? -52.884 -6.124 56.518 1.00 58.50 109 GL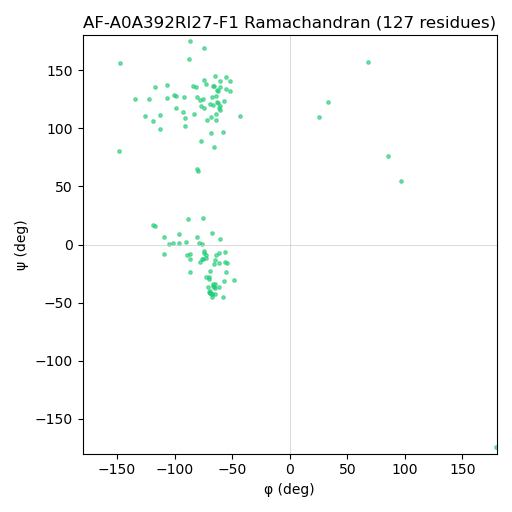N A C 1
ATOM 858 O O . GLN A 1 109 ? -53.781 -6.933 56.718 1.00 58.50 109 GLN A O 1
ATOM 863 N N . ARG A 1 110 ? -52.295 -5.462 57.530 1.00 57.88 110 ARG A N 1
ATOM 864 C CA . ARG A 1 110 ? -52.703 -5.673 58.933 1.00 57.88 110 ARG A CA 1
ATOM 865 C C . ARG A 1 110 ? -54.083 -5.104 59.250 1.00 57.88 110 ARG A C 1
ATOM 867 O O . ARG A 1 110 ? -54.760 -5.634 60.122 1.00 57.88 110 ARG A O 1
ATOM 874 N N . ARG A 1 111 ? -54.511 -4.036 58.566 1.00 60.59 111 ARG A N 1
ATOM 875 C CA . ARG A 1 111 ? -55.839 -3.456 58.814 1.00 60.59 111 ARG A CA 1
ATOM 876 C C . ARG A 1 111 ? -56.953 -4.352 58.295 1.00 60.59 111 ARG A C 1
ATOM 878 O O . ARG A 1 111 ? -57.989 -4.438 58.943 1.00 60.59 111 ARG A O 1
ATOM 885 N N . ASP A 1 112 ? -56.740 -5.007 57.161 1.00 63.31 112 ASP A N 1
ATOM 886 C CA . ASP A 1 112 ? -57.774 -5.831 56.536 1.00 63.31 112 ASP A CA 1
ATOM 887 C C . ASP A 1 112 ? -58.063 -7.092 57.375 1.00 63.31 112 ASP A C 1
ATOM 889 O O . ASP A 1 112 ? -59.226 -7.421 57.612 1.00 63.31 112 ASP A O 1
ATOM 893 N N . GLU A 1 113 ? -57.022 -7.720 57.938 1.00 68.12 113 GLU A N 1
ATOM 894 C CA . GLU A 1 113 ? -57.154 -8.874 58.844 1.00 68.12 113 GLU A CA 1
ATOM 895 C C . GLU A 1 113 ? -57.875 -8.521 60.156 1.00 68.12 113 GLU A C 1
ATOM 897 O O . GLU A 1 113 ? -58.747 -9.264 60.611 1.00 68.12 113 GLU A O 1
ATOM 902 N N . GLU A 1 114 ? -57.556 -7.371 60.762 1.00 70.81 114 GLU A N 1
ATOM 903 C CA . GLU A 1 114 ? -58.204 -6.923 62.002 1.00 70.81 114 GLU A CA 1
ATOM 904 C C . GLU A 1 114 ? -59.699 -6.631 61.798 1.00 70.81 114 GLU A C 1
ATOM 906 O O . GLU A 1 114 ? -60.527 -6.933 62.663 1.00 70.81 114 GLU A O 1
ATOM 911 N N . VAL A 1 115 ? -60.066 -6.072 60.641 1.00 72.06 115 VAL A N 1
ATOM 912 C CA . VAL A 1 115 ? -61.465 -5.784 60.297 1.00 72.06 115 VAL A CA 1
ATOM 913 C C . VAL A 1 115 ? -62.252 -7.075 60.070 1.00 72.06 115 VAL A C 1
ATOM 915 O O . VAL A 1 115 ? -63.384 -7.192 60.550 1.00 72.06 115 VAL A O 1
ATOM 918 N N . GLU A 1 116 ? -61.667 -8.062 59.390 1.00 73.94 116 GLU A N 1
ATOM 919 C CA . GLU A 1 116 ? -62.322 -9.350 59.151 1.00 73.94 116 GLU A CA 1
ATOM 920 C C . GLU A 1 116 ? -62.475 -10.163 60.445 1.00 73.94 116 GLU A C 1
ATOM 922 O O . GLU A 1 116 ? -63.556 -10.697 60.718 1.00 73.94 116 GLU A O 1
ATOM 927 N N . ALA A 1 117 ? -61.443 -10.176 61.296 1.00 77.44 117 ALA A N 1
ATOM 928 C CA . ALA A 1 117 ? -61.491 -10.820 62.606 1.00 77.44 117 ALA A CA 1
ATOM 929 C C . ALA A 1 117 ? -62.616 -10.239 63.474 1.00 77.44 117 ALA A C 1
ATOM 931 O O . ALA A 1 117 ? -63.424 -10.984 64.034 1.00 77.44 117 ALA A O 1
ATOM 932 N N . LYS A 1 118 ? -62.737 -8.907 63.507 1.00 78.50 118 LYS A N 1
ATOM 933 C CA . LYS A 1 118 ? -63.772 -8.216 64.281 1.00 78.50 118 LYS A CA 1
ATOM 934 C C . LYS A 1 118 ? -65.182 -8.482 63.746 1.00 78.50 118 LYS A C 1
ATOM 936 O O . LYS A 1 118 ? -66.126 -8.613 64.523 1.00 78.50 118 LYS A O 1
ATOM 941 N N . LYS A 1 119 ? -65.338 -8.605 62.424 1.00 79.12 119 LYS A N 1
ATOM 942 C CA . LYS A 1 119 ? -66.621 -8.957 61.795 1.00 79.12 119 LYS A CA 1
ATOM 943 C C . LYS A 1 119 ? -67.035 -10.394 62.125 1.00 79.12 119 LYS A C 1
ATOM 945 O O . LYS A 1 119 ? -68.194 -10.631 62.460 1.00 79.12 119 LYS A O 1
ATOM 950 N N . ARG A 1 120 ? -66.086 -11.333 62.082 1.00 75.88 120 ARG A N 1
ATOM 951 C CA . ARG A 1 120 ? -66.309 -12.748 62.410 1.00 75.88 120 ARG A CA 1
ATOM 952 C C . ARG A 1 120 ? -66.659 -12.951 63.883 1.00 75.88 120 ARG A C 1
ATOM 954 O O . ARG A 1 120 ? -67.487 -13.799 64.208 1.00 75.88 120 ARG A O 1
ATOM 961 N N . GLU A 1 121 ? -66.049 -12.174 64.773 1.00 79.69 121 GLU A N 1
ATOM 962 C CA . GLU A 1 121 ? -66.361 -12.205 66.202 1.00 79.69 121 GLU A CA 1
ATOM 963 C C . GLU A 1 121 ? -67.771 -11.668 66.488 1.00 79.69 121 GLU A C 1
ATOM 965 O O . GLU A 1 121 ? -68.550 -12.337 67.167 1.00 79.69 121 GLU A O 1
ATOM 970 N N . ALA A 1 122 ? -68.145 -10.537 65.879 1.00 79.19 122 ALA A N 1
ATOM 971 C CA . ALA A 1 122 ? -69.481 -9.954 66.022 1.00 79.19 122 ALA A CA 1
ATOM 972 C C . ALA A 1 122 ? -70.600 -10.878 65.500 1.00 79.19 122 ALA A C 1
ATOM 974 O O . ALA A 1 122 ? -71.686 -10.946 66.078 1.00 79.19 122 ALA A O 1
ATOM 975 N N . GLU A 1 123 ? -70.349 -11.621 64.419 1.00 75.12 123 GLU A N 1
ATOM 976 C CA . GLU A 1 123 ? -71.295 -12.614 63.897 1.00 75.12 123 GLU A CA 1
ATOM 977 C C . GLU A 1 123 ? -71.463 -13.800 64.855 1.00 75.12 123 GLU A C 1
ATOM 979 O O . GLU A 1 123 ? -72.584 -14.230 65.137 1.00 75.12 123 GLU A O 1
ATOM 984 N N . LYS A 1 124 ? -70.351 -14.286 65.417 1.00 80.69 124 LYS A N 1
ATOM 985 C CA . LYS A 1 124 ? -70.353 -15.381 66.391 1.00 80.69 124 LYS A CA 1
ATOM 986 C C . LYS A 1 124 ? -71.062 -14.990 67.692 1.00 80.69 124 LYS A C 1
ATOM 988 O O . LYS A 1 124 ? -71.712 -15.830 68.307 1.00 80.69 124 LYS A O 1
ATOM 993 N N . GLU A 1 125 ? -70.965 -13.724 68.093 1.00 77.56 125 GLU A N 1
ATOM 994 C CA . GLU A 1 125 ? -71.691 -13.175 69.241 1.00 77.56 125 GLU A CA 1
ATOM 995 C C . GLU A 1 125 ? -73.197 -13.051 68.965 1.00 77.56 125 GLU A C 1
ATOM 997 O O . GLU A 1 125 ? -74.010 -13.422 69.811 1.00 77.56 125 GLU A O 1
ATOM 1002 N N . ARG A 1 126 ? -73.586 -12.617 67.759 1.00 73.19 126 ARG A N 1
ATOM 1003 C CA . ARG A 1 126 ? -74.997 -12.494 67.359 1.00 73.19 126 ARG A CA 1
ATOM 1004 C C . ARG A 1 126 ? -75.709 -13.843 67.249 1.00 73.19 126 ARG A C 1
ATOM 1006 O O . ARG A 1 126 ? -76.886 -13.915 67.568 1.00 73.19 126 ARG A O 1
ATOM 1013 N N . ALA A 1 127 ? -75.005 -14.897 66.839 1.00 66.81 127 ALA A N 1
ATOM 1014 C CA . ALA A 1 127 ? -75.542 -16.259 66.787 1.00 66.81 127 ALA A CA 1
ATOM 1015 C C . ALA A 1 127 ? -75.722 -16.906 68.176 1.00 66.81 127 ALA A C 1
ATOM 1017 O O . ALA A 1 127 ? -76.339 -17.963 68.287 1.00 66.81 127 ALA A O 1
ATOM 1018 N N . ARG A 1 128 ? -75.165 -16.298 69.232 1.00 68.06 128 ARG A N 1
ATOM 1019 C CA . ARG A 1 128 ? -75.267 -16.781 70.617 1.00 68.06 128 ARG A CA 1
ATOM 1020 C C . ARG A 1 128 ? -76.390 -16.099 71.411 1.00 68.06 128 ARG A C 1
ATOM 1022 O O . ARG A 1 128 ? -76.524 -16.379 72.602 1.00 68.06 128 ARG A O 1
ATOM 1029 N N . ARG A 1 129 ? -77.150 -15.195 70.789 1.00 54.22 129 ARG A N 1
ATOM 1030 C CA . ARG A 1 129 ? -78.281 -14.476 71.386 1.00 54.22 129 ARG A CA 1
ATOM 1031 C C . ARG A 1 129 ? -79.583 -14.893 70.722 1.00 54.22 129 ARG A C 1
ATOM 1033 O O . ARG A 1 129 ? -80.582 -14.969 71.465 1.00 54.22 129 ARG A O 1
#

Mean predicted aligned error: 19.68 Å

InterPro domains:
  IPR007783 Eukaryotic translation initiation factor 3 subunit D [PF05091] (6-123)
  IPR007783 Eukaryotic translation initiation factor 3 subunit D [PTHR12399] (4-128)

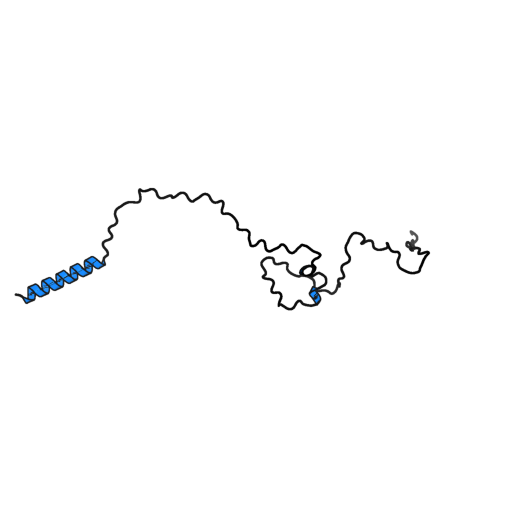Solvent-accessible surface area (backbone atoms only — not comparable to full-atom values): 9527 Å² total; per-residue (Å²): 131,86,77,89,80,85,79,89,72,89,78,87,85,57,95,91,54,92,66,84,66,98,74,78,57,92,54,81,90,53,86,90,74,71,74,63,95,82,50,79,81,85,82,85,90,60,93,85,58,82,82,62,88,80,60,81,76,58,82,68,57,59,68,78,44,54,89,76,41,86,89,49,80,80,70,69,74,81,68,80,81,68,73,89,76,82,83,70,75,78,82,75,78,90,72,65,98,76,79,64,86,87,78,87,73,76,59,72,70,61,56,57,54,53,53,51,52,53,53,55,50,55,51,58,55,59,76,72,108

Secondary structure (DSSP, 8-state):
-PPPPP---PPPP-SS-SS--TT--TTTTS------TTSPP-----TTS---TTS---GGG-TT-GGG-TT-TT----GGG------PPP---S--TTS--------THHHHHHHHHHHHHHHHHHTT-

Sequence (129 aa):
MPAAKFDLGAVPFNPDGWGPLDSTADNTNVPFAPFSRSDKLGRIADWTRNFNPTRSKNPADSAFDFTSDASFPAFADDDSSFRLVDGKPPPRPKFGPKWRFQRQLQLPQRRDEEVEAKKREAEKERARR

Foldseek 3Di:
DDDDDDDPDDDDDDPPDDDDDPPPDPCPPPDDFDDDPPQDDDDDDDPPDDDDVPDDDDPSNPRPCCVPPPVDVPPDDPPVVDDDDPPDDPDDPPDDPPPDDDDPPPDPVVVVVVVVVVVVVVVVVVVVD

Organism: NCBI:txid97028

Radius of gyration: 44.69 Å; Cα contacts (8 Å, |Δi|>4): 16; chains: 1; bounding box: 114×49×105 Å

pLDDT: mean 70.91, std 11.49, range [49.75, 90.0]